Protein AF-A0A2V8QWY1-F1 (afdb_monomer)

Solvent-accessible surface area (backbone atoms only — not comparable to full-atom values): 9659 Å² total; per-residue (Å²): 106,72,56,42,43,45,50,42,47,42,70,69,64,64,82,63,84,80,83,74,80,65,73,33,28,33,41,41,34,36,32,45,97,86,38,67,59,31,60,68,37,44,64,56,56,43,48,49,42,64,71,33,38,88,54,31,43,40,49,34,40,34,26,45,69,64,98,47,70,66,57,54,57,50,50,44,58,74,72,58,61,80,57,58,75,46,82,56,32,66,72,62,45,43,42,77,47,80,69,89,76,64,17,33,36,37,37,26,38,50,87,39,45,75,76,49,76,44,78,41,68,79,47,70,69,55,43,58,69,67,47,49,58,65,50,44,86,67,60,82,67,66,80,76,73,73,78,83,84,79,82,88,73,80,87,79,80,87,79,90,131

Structure (mmCIF, N/CA/C/O backbone):
data_AF-A0A2V8QWY1-F1
#
_entry.id   AF-A0A2V8QWY1-F1
#
loop_
_atom_site.group_PDB
_atom_site.id
_atom_site.type_symbol
_atom_site.label_atom_id
_atom_site.label_alt_id
_atom_site.label_comp_id
_atom_site.label_asym_id
_atom_site.label_entity_id
_atom_site.label_seq_id
_atom_site.pdbx_PDB_ins_code
_atom_site.Cartn_x
_atom_site.Cartn_y
_atom_site.Cartn_z
_atom_site.occupancy
_atom_site.B_iso_or_equiv
_atom_site.auth_seq_id
_atom_site.auth_comp_id
_atom_site.auth_asym_id
_atom_site.auth_atom_id
_atom_site.pdbx_PDB_model_num
ATOM 1 N N . MET A 1 1 ? 0.712 17.872 3.293 1.00 42.19 1 MET A N 1
ATOM 2 C CA . MET A 1 1 ? -0.386 17.268 4.093 1.00 42.19 1 MET A CA 1
ATOM 3 C C . MET A 1 1 ? -1.790 17.541 3.536 1.00 42.19 1 MET A C 1
ATOM 5 O O . MET A 1 1 ? -2.544 16.589 3.405 1.00 42.19 1 MET A O 1
ATOM 9 N N . ALA A 1 2 ? -2.162 18.767 3.134 1.00 38.41 2 ALA A N 1
ATOM 10 C CA . ALA A 1 2 ? -3.513 19.046 2.602 1.00 38.41 2 ALA A CA 1
ATOM 11 C C . ALA A 1 2 ? -3.875 18.283 1.303 1.00 38.41 2 ALA A C 1
ATOM 13 O O . ALA A 1 2 ? -5.034 17.913 1.103 1.00 38.41 2 ALA A O 1
ATOM 14 N N . ALA A 1 3 ? -2.890 18.011 0.441 1.00 43.09 3 ALA A N 1
ATOM 15 C CA . ALA A 1 3 ? -3.069 17.267 -0.807 1.00 43.09 3 ALA A CA 1
ATOM 16 C C . ALA A 1 3 ? -3.409 15.781 -0.575 1.00 43.09 3 ALA A C 1
ATOM 18 O O . ALA A 1 3 ? -4.348 15.258 -1.166 1.00 43.09 3 ALA A O 1
ATOM 19 N N . ALA A 1 4 ? -2.717 15.141 0.368 1.00 41.50 4 ALA A N 1
ATOM 20 C CA . ALA A 1 4 ? -2.953 13.766 0.799 1.00 41.50 4 ALA A CA 1
ATOM 21 C C . ALA A 1 4 ? -4.371 13.564 1.382 1.00 41.50 4 ALA A C 1
ATOM 23 O O . ALA A 1 4 ? -5.088 12.646 0.985 1.00 41.50 4 ALA A O 1
ATOM 24 N N . SER A 1 5 ? -4.833 14.489 2.235 1.00 40.78 5 SER A N 1
ATOM 25 C CA . SER A 1 5 ? -6.217 14.500 2.740 1.00 40.78 5 SER A CA 1
ATOM 26 C C . SER A 1 5 ? -7.253 14.784 1.646 1.00 40.78 5 SER A C 1
ATOM 28 O O . SER A 1 5 ? -8.395 14.344 1.736 1.00 40.78 5 SER A O 1
ATOM 30 N N . SER A 1 6 ? -6.876 15.529 0.604 1.00 43.75 6 SER A N 1
ATOM 31 C CA . SER A 1 6 ? -7.759 15.819 -0.530 1.00 43.75 6 SER A CA 1
ATOM 32 C C . SER A 1 6 ? -7.856 14.643 -1.499 1.00 43.75 6 SER A C 1
ATOM 34 O O . SER A 1 6 ? -8.933 14.415 -2.032 1.00 43.75 6 SER A O 1
ATOM 36 N N . PHE A 1 7 ? -6.802 13.837 -1.664 1.00 46.44 7 PHE A N 1
ATOM 37 C CA . PHE A 1 7 ? -6.869 12.567 -2.394 1.00 46.44 7 PHE A CA 1
ATOM 38 C C . PHE A 1 7 ? -7.746 11.544 -1.662 1.00 46.44 7 PHE A C 1
ATOM 40 O O . PHE A 1 7 ? -8.625 10.949 -2.277 1.00 46.44 7 PHE A O 1
ATOM 47 N N . ALA A 1 8 ? -7.601 11.422 -0.338 1.00 47.12 8 ALA A N 1
ATOM 48 C CA . ALA A 1 8 ? -8.476 10.569 0.469 1.00 47.12 8 ALA A CA 1
ATOM 49 C C . ALA A 1 8 ? -9.955 11.004 0.393 1.00 47.12 8 ALA A C 1
ATOM 51 O O . ALA A 1 8 ? -10.842 10.165 0.234 1.00 47.12 8 ALA A O 1
ATOM 52 N N . ARG A 1 9 ? -10.227 12.319 0.399 1.00 44.41 9 ARG A N 1
ATOM 53 C CA . ARG A 1 9 ? -11.570 12.867 0.129 1.00 44.41 9 ARG A CA 1
ATOM 54 C C . ARG A 1 9 ? -12.025 12.684 -1.321 1.00 44.41 9 ARG A C 1
ATOM 56 O O . ARG A 1 9 ? -13.207 12.465 -1.552 1.00 44.41 9 ARG A O 1
ATOM 63 N N . SER A 1 10 ? -11.122 12.745 -2.295 1.00 42.09 10 SER A N 1
ATOM 64 C CA . SER A 1 10 ? -11.434 12.549 -3.717 1.00 42.09 10 SER A CA 1
ATOM 65 C C . SER A 1 10 ? -11.822 11.097 -4.016 1.00 42.09 10 SER A C 1
ATOM 67 O O . SER A 1 10 ? -12.780 10.864 -4.747 1.00 42.09 10 SER A O 1
ATOM 69 N N . CYS A 1 11 ? -11.205 10.119 -3.345 1.00 41.50 11 CYS A N 1
ATOM 70 C CA . CYS A 1 11 ? -11.686 8.732 -3.338 1.00 41.50 11 CYS A CA 1
ATOM 71 C C . CYS A 1 11 ? -13.104 8.595 -2.749 1.00 41.50 11 CYS A C 1
ATOM 73 O O . CYS A 1 11 ? -13.820 7.663 -3.099 1.00 41.50 11 CYS A O 1
ATOM 75 N N . HIS A 1 12 ? -13.525 9.527 -1.889 1.00 46.53 12 HIS A N 1
ATOM 76 C CA . HIS A 1 12 ? -14.896 9.626 -1.378 1.00 46.53 12 HIS A CA 1
ATOM 77 C C . HIS A 1 12 ? -15.855 10.323 -2.369 1.00 46.53 12 HIS A C 1
ATOM 79 O O . HIS A 1 12 ? -17.042 10.015 -2.397 1.00 46.53 12 HIS A O 1
ATOM 85 N N . GLY A 1 13 ? -15.356 11.270 -3.177 1.00 29.47 13 GLY A N 1
ATOM 86 C CA . GLY A 1 13 ? -16.152 12.107 -4.088 1.00 29.47 13 GLY A CA 1
ATOM 87 C C . GLY A 1 13 ? -16.268 11.596 -5.531 1.00 29.47 13 GLY A C 1
ATOM 88 O O . GLY A 1 13 ? -17.200 11.975 -6.245 1.00 29.47 13 GLY A O 1
ATOM 89 N N . ALA A 1 14 ? -15.372 10.714 -5.978 1.00 38.91 14 ALA A N 1
ATOM 90 C CA . ALA A 1 14 ? -15.435 10.077 -7.292 1.00 38.91 14 ALA A CA 1
ATOM 91 C C . ALA A 1 14 ? -16.395 8.877 -7.272 1.00 38.91 14 ALA A C 1
ATOM 93 O O . ALA A 1 14 ? -15.965 7.733 -7.305 1.00 38.91 14 ALA A O 1
ATOM 94 N N . ARG A 1 15 ? -17.697 9.176 -7.166 1.00 34.09 15 ARG A N 1
ATOM 95 C CA . ARG A 1 15 ? -18.883 8.407 -7.600 1.00 34.09 15 ARG A CA 1
ATOM 96 C C . ARG A 1 15 ? -18.664 6.928 -8.000 1.00 34.09 15 ARG A C 1
ATOM 98 O O . ARG A 1 15 ? -19.022 6.512 -9.096 1.00 34.09 15 ARG A O 1
ATOM 105 N N . HIS A 1 16 ? -18.146 6.121 -7.081 1.00 37.22 16 HIS A N 1
ATOM 106 C CA . HIS A 1 16 ? -18.526 4.725 -6.945 1.00 37.22 16 HIS A CA 1
ATOM 107 C C . HIS A 1 16 ? -19.695 4.736 -5.969 1.00 37.22 16 HIS A C 1
ATOM 109 O O . HIS A 1 16 ? -19.526 5.191 -4.841 1.00 37.22 16 HIS A O 1
ATOM 115 N N . GLU A 1 17 ? -20.879 4.330 -6.429 1.00 32.84 17 GLU A N 1
ATOM 116 C CA . GLU A 1 17 ? -22.068 4.110 -5.602 1.00 32.84 17 GLU A CA 1
ATOM 117 C C . GLU A 1 17 ? -21.662 3.498 -4.256 1.00 32.84 17 GLU A C 1
ATOM 119 O O . GLU A 1 17 ? -21.226 2.349 -4.166 1.00 32.84 17 GLU A O 1
ATOM 124 N N . SER A 1 18 ? -21.725 4.315 -3.206 1.00 39.66 18 SER A N 1
ATOM 125 C CA . SER A 1 18 ? -21.300 3.988 -1.850 1.00 39.66 18 SER A CA 1
ATOM 126 C C . SER A 1 18 ? -22.373 3.165 -1.147 1.00 39.66 18 SER A C 1
ATOM 128 O O . SER A 1 18 ? -22.820 3.469 -0.046 1.00 39.66 18 SER A O 1
ATOM 130 N N . SER A 1 19 ? -22.779 2.071 -1.776 1.00 32.72 19 SER A N 1
ATOM 131 C CA . SER A 1 19 ? -23.553 1.018 -1.138 1.00 32.72 19 SER A CA 1
ATOM 132 C C . SER A 1 19 ? -22.570 0.005 -0.547 1.00 32.72 19 SER A C 1
ATOM 134 O O . SER A 1 19 ? -22.302 -1.043 -1.124 1.00 32.72 19 SER A O 1
ATOM 136 N N . GLY A 1 20 ? -21.987 0.338 0.610 1.00 36.09 20 GLY A N 1
ATOM 137 C CA . GLY A 1 20 ? -21.443 -0.680 1.520 1.00 36.09 20 GLY A CA 1
ATOM 138 C C . GLY A 1 20 ? -19.926 -0.896 1.578 1.00 36.09 20 GLY A C 1
ATOM 139 O O . GLY A 1 20 ? -19.501 -1.918 2.118 1.00 36.09 20 GLY A O 1
ATOM 140 N N . VAL A 1 21 ? -19.075 0.035 1.129 1.00 42.44 21 VAL A N 1
ATOM 141 C CA . VAL A 1 21 ? -17.683 0.044 1.627 1.00 42.44 21 VAL A CA 1
ATOM 142 C C . VAL A 1 21 ? -17.702 0.703 3.003 1.00 42.44 21 VAL A C 1
ATOM 144 O O . VAL A 1 21 ? -17.511 1.907 3.129 1.00 42.44 21 VAL A O 1
ATOM 147 N N . GLY A 1 22 ? -18.015 -0.088 4.034 1.00 52.84 22 GLY A N 1
ATOM 148 C CA . GLY A 1 22 ? -17.906 0.341 5.429 1.00 52.84 22 GLY A CA 1
ATOM 149 C C . GLY A 1 22 ? -16.533 0.956 5.715 1.00 52.84 22 GLY A C 1
ATOM 150 O O . GLY A 1 22 ? -15.576 0.698 4.988 1.00 52.84 22 GLY A O 1
ATOM 151 N N . SER A 1 23 ? -16.439 1.788 6.748 1.00 74.81 23 SER A N 1
ATOM 152 C CA . SER A 1 23 ? -15.238 2.532 7.130 1.00 74.81 23 SER A CA 1
ATOM 153 C C . SER A 1 23 ? -14.036 1.589 7.333 1.00 74.81 23 SER A C 1
ATOM 155 O O . SER A 1 23 ? -13.886 0.987 8.395 1.00 74.81 23 SER A O 1
ATOM 157 N N . LYS A 1 24 ? -13.212 1.409 6.292 1.00 90.50 24 LYS A N 1
ATOM 158 C CA . LYS A 1 24 ? -12.036 0.524 6.276 1.00 90.50 24 LYS A CA 1
ATOM 159 C C . LYS A 1 24 ? -10.763 1.323 6.503 1.00 90.50 24 LYS A C 1
ATOM 161 O O . LYS A 1 24 ? -10.660 2.459 6.054 1.00 90.50 24 LYS A O 1
ATOM 166 N N . VAL A 1 25 ? -9.779 0.696 7.134 1.00 94.75 25 VAL A N 1
ATOM 167 C CA . VAL A 1 25 ? -8.395 1.178 7.104 1.00 94.75 25 VAL A CA 1
ATOM 168 C C . VAL A 1 25 ? -7.818 0.815 5.742 1.00 94.75 25 VAL A C 1
ATOM 170 O O . VAL A 1 25 ? -7.903 -0.341 5.321 1.00 94.75 25 VAL A O 1
ATOM 173 N N . VAL A 1 26 ? -7.258 1.791 5.035 1.00 95.69 26 VAL A N 1
ATOM 174 C CA . VAL A 1 26 ? -6.673 1.597 3.708 1.00 95.69 26 VAL A CA 1
ATOM 175 C C . VAL A 1 26 ? -5.154 1.634 3.806 1.00 95.69 26 VAL A C 1
ATOM 177 O O . VAL A 1 26 ? -4.581 2.615 4.273 1.00 95.69 26 VAL A O 1
ATOM 180 N N . LEU A 1 27 ? -4.509 0.577 3.316 1.00 96.50 27 LEU A N 1
ATOM 181 C CA . LEU A 1 27 ? -3.067 0.531 3.095 1.00 96.50 27 LEU A CA 1
ATOM 182 C C . LEU A 1 27 ? -2.795 0.734 1.602 1.00 96.50 27 LEU A C 1
ATOM 184 O O . LEU A 1 27 ? -2.982 -0.177 0.793 1.00 96.50 27 LEU A O 1
ATOM 188 N N . LEU A 1 28 ? -2.400 1.949 1.233 1.00 94.62 28 LEU A N 1
ATOM 189 C CA . LEU A 1 28 ? -2.131 2.337 -0.148 1.00 94.62 28 LEU A CA 1
ATOM 190 C C . LEU A 1 28 ? -0.640 2.155 -0.447 1.00 94.62 28 LEU A C 1
ATOM 192 O O . LEU A 1 28 ? 0.177 2.938 0.024 1.00 94.62 28 LEU A O 1
ATOM 196 N N . ASN A 1 29 ? -0.282 1.138 -1.226 1.00 95.19 29 ASN A N 1
ATOM 197 C CA . ASN A 1 29 ? 1.107 0.808 -1.546 1.00 95.19 29 ASN A CA 1
ATOM 198 C C . ASN A 1 29 ? 1.449 1.246 -2.973 1.00 95.19 29 ASN A C 1
ATOM 200 O O . ASN A 1 29 ? 0.823 0.797 -3.931 1.00 95.19 29 ASN A O 1
ATOM 204 N N . PHE A 1 30 ? 2.448 2.107 -3.126 1.00 94.44 30 PHE A N 1
ATOM 205 C CA . PHE A 1 30 ? 3.008 2.521 -4.406 1.00 94.44 30 PHE A CA 1
ATOM 206 C C . PHE A 1 30 ? 4.188 1.624 -4.772 1.00 94.44 30 PHE A C 1
ATOM 208 O O . PHE A 1 30 ? 5.147 1.502 -4.009 1.00 94.44 30 PHE A O 1
ATOM 215 N N . TRP A 1 31 ? 4.139 1.028 -5.962 1.00 93.94 31 TRP A N 1
ATOM 216 C CA . TRP A 1 31 ? 5.109 0.014 -6.378 1.00 93.94 31 TRP A CA 1
ATOM 217 C C . TRP A 1 31 ? 5.346 -0.006 -7.890 1.00 93.94 31 TRP A C 1
ATOM 219 O O . TRP A 1 31 ? 4.623 0.614 -8.672 1.00 93.94 31 TRP A O 1
ATOM 229 N N . ALA A 1 32 ? 6.353 -0.763 -8.325 1.00 91.75 32 ALA A N 1
ATOM 230 C CA . ALA A 1 32 ? 6.610 -1.034 -9.737 1.00 91.75 32 ALA A CA 1
ATOM 231 C C . ALA A 1 32 ? 7.050 -2.487 -9.963 1.00 91.75 32 ALA A C 1
ATOM 233 O O . ALA A 1 32 ? 7.674 -3.101 -9.101 1.00 91.75 32 ALA A O 1
ATOM 234 N N . THR A 1 33 ? 6.757 -3.048 -11.140 1.00 89.81 33 THR A N 1
ATOM 235 C CA . THR A 1 33 ? 7.100 -4.444 -11.486 1.00 89.81 33 THR A CA 1
ATOM 236 C C . THR A 1 33 ? 8.605 -4.704 -11.533 1.00 89.81 33 THR A C 1
ATOM 238 O O . THR A 1 33 ? 9.046 -5.827 -11.299 1.00 89.81 33 THR A O 1
ATOM 241 N N . TRP A 1 34 ? 9.392 -3.674 -11.835 1.00 89.38 34 TRP A N 1
ATOM 242 C CA . TRP A 1 34 ? 10.850 -3.725 -11.928 1.00 89.38 34 TRP A CA 1
ATOM 243 C C . TRP A 1 34 ? 11.558 -3.430 -10.599 1.00 89.38 34 TRP A C 1
ATOM 245 O O . TRP A 1 34 ? 12.773 -3.548 -10.545 1.00 89.38 34 TRP A O 1
ATOM 255 N N . CYS A 1 35 ? 10.829 -3.064 -9.541 1.00 89.94 35 CYS A N 1
ATOM 256 C CA . CYS A 1 35 ? 11.382 -2.688 -8.238 1.00 89.94 35 CYS A CA 1
ATOM 257 C C . CYS A 1 35 ? 11.589 -3.938 -7.357 1.00 89.94 35 CYS A C 1
ATOM 259 O O . CYS A 1 35 ? 10.600 -4.509 -6.889 1.00 89.94 35 CYS A O 1
ATOM 261 N N . PRO A 1 36 ? 12.835 -4.386 -7.094 1.00 92.56 36 PRO A N 1
ATOM 262 C CA . PRO A 1 36 ? 13.081 -5.572 -6.274 1.00 92.56 36 PRO A CA 1
ATOM 263 C C . PRO A 1 36 ? 12.510 -5.501 -4.847 1.00 92.56 36 PRO A C 1
ATOM 265 O O . PRO A 1 36 ? 11.832 -6.459 -4.470 1.00 92.56 36 PRO A O 1
ATOM 268 N N . PRO A 1 37 ? 12.684 -4.409 -4.067 1.00 92.44 37 PRO A N 1
ATOM 269 C CA . PRO A 1 37 ? 12.138 -4.358 -2.710 1.00 92.44 37 PRO A CA 1
ATOM 270 C C . PRO A 1 37 ? 10.604 -4.382 -2.704 1.00 92.44 37 PRO A C 1
ATOM 272 O O . PRO A 1 37 ? 10.008 -5.071 -1.885 1.00 92.44 37 PRO A O 1
ATOM 275 N N . CYS A 1 38 ? 9.957 -3.753 -3.690 1.00 93.19 38 CYS A N 1
ATOM 276 C CA . CYS A 1 38 ? 8.506 -3.826 -3.854 1.00 93.19 38 CYS A CA 1
ATOM 277 C C . CYS A 1 38 ? 8.024 -5.273 -4.037 1.00 93.19 38 CYS A C 1
ATOM 279 O O . CYS A 1 38 ? 7.024 -5.692 -3.466 1.00 93.19 38 CYS A O 1
ATOM 281 N N . ARG 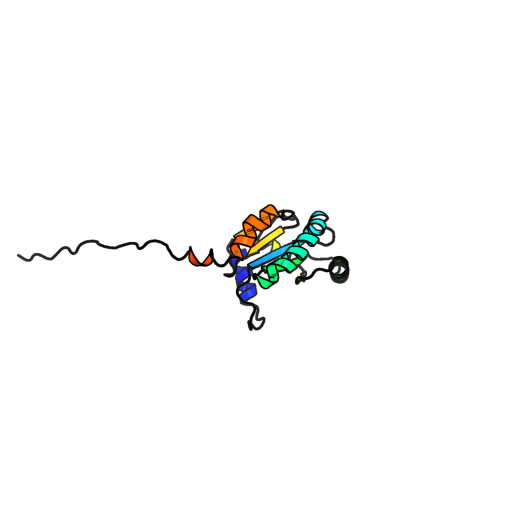A 1 39 ? 8.742 -6.066 -4.843 1.00 93.56 39 ARG A N 1
ATOM 282 C CA . ARG A 1 39 ? 8.397 -7.475 -5.075 1.00 93.56 39 ARG A CA 1
ATOM 283 C C . ARG A 1 39 ? 8.575 -8.331 -3.822 1.00 93.56 39 ARG A C 1
ATOM 285 O O . ARG A 1 39 ? 7.839 -9.303 -3.674 1.00 93.56 39 ARG A O 1
ATOM 292 N N . ALA A 1 40 ? 9.547 -7.993 -2.976 1.00 93.94 40 ALA A N 1
ATOM 293 C CA . ALA A 1 40 ? 9.816 -8.698 -1.727 1.00 93.94 40 ALA A CA 1
ATOM 294 C C . ALA A 1 40 ? 8.720 -8.458 -0.672 1.00 93.94 40 ALA A C 1
ATOM 296 O O . ALA A 1 40 ? 8.378 -9.390 0.041 1.00 93.94 40 ALA A O 1
ATOM 297 N N . GLU A 1 41 ? 8.129 -7.259 -0.632 1.00 94.44 41 GLU A N 1
ATOM 298 C CA . GLU A 1 41 ? 7.033 -6.875 0.281 1.00 94.44 41 GLU A CA 1
ATOM 299 C C . GLU A 1 41 ? 5.676 -7.517 -0.084 1.00 94.44 41 GLU A C 1
ATOM 301 O O . GLU A 1 41 ? 4.822 -7.776 0.763 1.00 94.44 41 GLU A O 1
ATOM 306 N N . MET A 1 42 ? 5.428 -7.769 -1.370 1.00 94.81 42 MET A N 1
ATOM 307 C CA . MET A 1 42 ? 4.101 -8.168 -1.854 1.00 94.81 42 MET A CA 1
ATOM 308 C C . MET A 1 42 ? 3.486 -9.431 -1.229 1.00 94.81 42 MET A C 1
ATOM 310 O O . MET A 1 42 ? 2.264 -9.428 -1.037 1.00 94.81 42 MET A O 1
ATOM 314 N N . PRO A 1 43 ? 4.240 -10.507 -0.927 1.00 95.06 43 PRO A N 1
ATOM 315 C CA . PRO A 1 43 ? 3.705 -11.658 -0.207 1.00 95.06 43 PRO A CA 1
ATOM 316 C C . PRO A 1 43 ? 3.098 -11.282 1.149 1.00 95.06 43 PRO A C 1
ATOM 318 O O . PRO A 1 43 ? 2.020 -11.783 1.482 1.00 95.06 43 PRO A O 1
ATOM 321 N N . ASP A 1 44 ? 3.724 -10.358 1.879 1.00 95.81 44 ASP A N 1
ATOM 322 C CA . ASP A 1 44 ? 3.224 -9.879 3.168 1.00 95.81 44 ASP A CA 1
ATOM 323 C C . ASP A 1 44 ? 1.962 -9.034 2.989 1.00 95.81 44 ASP A C 1
ATOM 325 O O . ASP A 1 44 ? 0.959 -9.283 3.655 1.00 95.81 44 ASP A O 1
ATOM 329 N N . LEU A 1 45 ? 1.916 -8.155 1.982 1.00 97.00 45 LEU A N 1
ATOM 330 C CA . LEU A 1 45 ? 0.688 -7.423 1.636 1.00 97.00 45 LEU A CA 1
ATOM 331 C C . LEU A 1 45 ? -0.477 -8.365 1.293 1.00 97.00 45 LEU A C 1
ATOM 333 O O . LEU A 1 45 ? -1.619 -8.135 1.698 1.00 97.00 45 LEU A O 1
ATOM 337 N N . VAL A 1 46 ? -0.208 -9.445 0.552 1.00 96.94 46 VAL A N 1
ATOM 338 C CA . VAL A 1 46 ? -1.214 -10.467 0.217 1.00 96.94 46 VAL A CA 1
ATOM 339 C C . VAL A 1 46 ? -1.672 -11.218 1.468 1.00 96.94 46 VAL A C 1
ATOM 341 O O . VAL A 1 46 ? -2.869 -11.508 1.611 1.00 96.94 46 VAL A O 1
ATOM 344 N N . LYS A 1 47 ? -0.740 -11.535 2.372 1.00 96.50 47 LYS A N 1
ATOM 345 C CA . LYS A 1 47 ? -1.012 -12.171 3.663 1.00 96.50 47 LYS A CA 1
ATOM 346 C C . LYS A 1 47 ? -1.887 -11.272 4.536 1.00 96.50 47 LYS A C 1
ATOM 348 O O . LYS A 1 47 ? -2.957 -11.720 4.945 1.00 96.50 47 LYS A O 1
ATOM 353 N N . TRP A 1 48 ? -1.519 -10.010 4.741 1.00 96.81 48 TRP A N 1
ATOM 354 C CA . TRP A 1 48 ? -2.289 -9.072 5.559 1.00 96.81 48 TRP A CA 1
ATOM 355 C C . TRP A 1 48 ? -3.661 -8.773 4.962 1.00 96.81 48 TRP A C 1
ATOM 357 O O . TRP A 1 48 ? -4.662 -8.833 5.672 1.00 96.81 48 TRP A O 1
ATOM 367 N N . GLN A 1 49 ? -3.760 -8.568 3.643 1.00 96.69 49 GLN A N 1
ATOM 368 C CA . GLN A 1 49 ? -5.062 -8.437 2.985 1.00 96.69 49 GLN A CA 1
ATOM 369 C C . GLN A 1 49 ? -5.945 -9.659 3.258 1.00 96.69 49 GLN A C 1
ATOM 371 O O . GLN A 1 49 ? -7.147 -9.522 3.442 1.00 96.69 49 GLN A O 1
ATOM 376 N N . ARG A 1 50 ? -5.387 -10.873 3.271 1.00 96.44 50 ARG A N 1
ATOM 377 C CA . ARG A 1 50 ? -6.168 -12.079 3.569 1.00 96.44 50 ARG A CA 1
ATOM 378 C C . ARG A 1 50 ? -6.595 -12.129 5.034 1.00 96.44 50 ARG A C 1
ATOM 380 O O . ARG A 1 50 ? -7.748 -12.451 5.297 1.00 96.44 50 ARG A O 1
ATOM 387 N N . GLN A 1 51 ? -5.674 -11.841 5.947 1.00 95.81 51 GLN A N 1
ATOM 388 C CA . GLN A 1 51 ? -5.877 -11.975 7.390 1.00 95.81 51 GLN A CA 1
ATOM 389 C C . GLN A 1 51 ? -6.826 -10.908 7.947 1.00 95.81 51 GLN A C 1
ATOM 391 O O . GLN A 1 51 ? -7.758 -11.238 8.671 1.00 95.81 51 GLN A O 1
ATOM 396 N N . TYR A 1 52 ? -6.648 -9.647 7.553 1.00 94.75 52 TYR A N 1
ATOM 397 C CA . TYR A 1 52 ? -7.326 -8.507 8.178 1.00 94.75 52 TYR A CA 1
ATOM 398 C C . TYR A 1 52 ? -8.489 -7.945 7.354 1.00 94.75 52 TYR A C 1
ATOM 400 O O . TYR A 1 52 ? -9.137 -6.984 7.772 1.00 94.75 52 TYR A O 1
ATOM 408 N N . ARG A 1 53 ? -8.816 -8.532 6.193 1.00 92.81 53 ARG A N 1
ATOM 409 C CA . ARG A 1 53 ? -9.953 -8.076 5.368 1.00 92.81 53 ARG A CA 1
ATOM 410 C C . ARG A 1 53 ? -11.283 -8.106 6.118 1.00 92.81 53 ARG A C 1
ATOM 412 O O . ARG A 1 53 ? -12.087 -7.197 5.927 1.00 92.81 53 ARG A O 1
ATOM 419 N N . SER A 1 54 ? -11.529 -9.120 6.948 1.00 90.25 54 SER A N 1
ATOM 420 C CA . SER A 1 54 ? -12.729 -9.189 7.798 1.00 90.25 54 SER A CA 1
ATOM 421 C C . SER A 1 54 ? -12.693 -8.170 8.942 1.00 90.25 54 SER A C 1
ATOM 423 O O . SER A 1 54 ? -13.741 -7.660 9.324 1.00 90.25 54 SER A O 1
ATOM 425 N N . GLY A 1 55 ? -11.498 -7.821 9.430 1.00 89.56 55 GLY A N 1
ATOM 426 C CA . GLY A 1 55 ? -11.262 -6.778 10.436 1.00 89.56 55 GLY A CA 1
ATOM 427 C C . GLY A 1 55 ? -11.318 -5.343 9.895 1.00 89.56 55 GLY A C 1
ATOM 428 O O . GLY A 1 55 ? -11.138 -4.391 10.650 1.00 89.56 55 GLY A O 1
ATOM 429 N N . GLY A 1 56 ? -11.584 -5.166 8.597 1.00 92.69 56 GLY A N 1
ATOM 430 C CA . GLY A 1 56 ? -11.738 -3.850 7.979 1.00 92.69 56 GLY A CA 1
ATOM 431 C C . GLY A 1 56 ? -10.482 -3.299 7.306 1.00 92.69 56 GLY A C 1
ATOM 432 O O . GLY A 1 56 ? -10.448 -2.105 7.021 1.00 92.69 56 GLY A O 1
ATOM 433 N N . LEU A 1 57 ? -9.474 -4.126 7.008 1.00 95.94 57 LEU A N 1
ATOM 434 C CA . LEU A 1 57 ? -8.339 -3.717 6.175 1.00 95.94 57 LEU A CA 1
ATOM 435 C C . LEU A 1 57 ? -8.687 -3.759 4.678 1.00 95.94 57 LEU A C 1
ATOM 437 O O . LEU A 1 57 ? -9.329 -4.693 4.186 1.00 95.94 57 LEU A O 1
ATOM 441 N N . GLN A 1 58 ? -8.192 -2.772 3.935 1.00 96.50 58 GLN A N 1
ATOM 442 C CA . GLN A 1 58 ? -8.145 -2.768 2.478 1.00 96.50 58 GLN A CA 1
ATOM 443 C C . GLN A 1 58 ? -6.757 -2.354 1.987 1.00 96.50 58 GLN A C 1
ATOM 445 O O . GLN A 1 58 ? -6.403 -1.181 2.007 1.00 96.50 58 GLN A O 1
ATOM 450 N N . VAL A 1 59 ? -5.995 -3.302 1.457 1.00 96.75 59 VAL A N 1
ATOM 451 C CA . VAL A 1 59 ? -4.784 -3.002 0.689 1.00 96.75 59 VAL A CA 1
ATOM 452 C C . VAL A 1 59 ? -5.187 -2.527 -0.708 1.00 96.75 59 VAL A C 1
ATOM 454 O O . VAL A 1 59 ? -6.118 -3.076 -1.306 1.00 96.75 59 VAL A O 1
ATOM 457 N N . ILE A 1 60 ? -4.518 -1.504 -1.235 1.00 95.56 60 ILE A N 1
ATOM 458 C CA . ILE A 1 60 ? -4.653 -1.043 -2.622 1.00 95.56 60 ILE A CA 1
ATOM 459 C C . ILE A 1 60 ? -3.250 -0.825 -3.177 1.00 95.56 60 ILE A C 1
ATOM 461 O O . ILE A 1 60 ? -2.498 0.004 -2.674 1.00 95.56 60 ILE A O 1
ATOM 465 N N . GLY A 1 61 ? -2.906 -1.560 -4.232 1.00 94.31 61 GLY A N 1
ATOM 466 C CA . GLY A 1 61 ? -1.645 -1.378 -4.940 1.00 94.31 61 GLY A CA 1
ATOM 467 C C . GLY A 1 61 ? -1.786 -0.312 -6.020 1.00 94.31 61 GLY A C 1
ATOM 468 O O . GLY A 1 61 ? -2.690 -0.382 -6.847 1.00 94.31 61 GLY A O 1
ATOM 469 N N . VAL A 1 62 ? -0.870 0.639 -6.073 1.00 92.25 62 VAL A N 1
ATOM 470 C CA . VAL A 1 62 ? -0.855 1.710 -7.062 1.00 92.25 62 VAL A CA 1
ATOM 471 C C . VAL A 1 62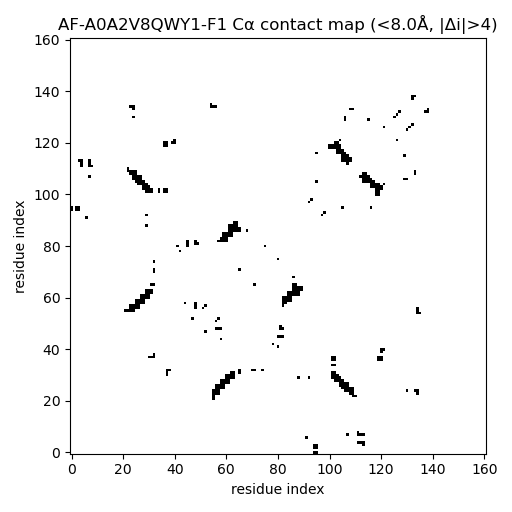 ? 0.456 1.656 -7.824 1.00 92.25 62 VAL A C 1
ATOM 473 O O . VAL A 1 62 ? 1.535 1.791 -7.254 1.00 92.25 62 VAL A O 1
ATOM 476 N N . THR A 1 63 ? 0.386 1.438 -9.132 1.00 90.25 63 THR A N 1
ATOM 477 C CA . THR A 1 63 ? 1.607 1.275 -9.915 1.00 90.25 63 THR A CA 1
ATOM 478 C C . THR A 1 63 ? 2.203 2.623 -10.289 1.00 90.25 63 THR A C 1
ATOM 480 O O . THR A 1 63 ? 1.509 3.499 -10.820 1.00 90.25 63 THR A O 1
ATOM 483 N N . TYR A 1 64 ? 3.522 2.745 -10.169 1.00 85.00 64 TYR A N 1
ATOM 484 C CA . TYR A 1 64 ? 4.266 3.715 -10.966 1.00 85.00 64 TYR A CA 1
ATOM 485 C C . TYR A 1 64 ? 3.939 3.489 -12.457 1.00 85.00 64 TYR A C 1
ATOM 487 O O . TYR A 1 64 ? 3.703 2.332 -12.831 1.00 85.00 64 TYR A O 1
ATOM 495 N N . PRO A 1 65 ? 3.839 4.538 -13.302 1.00 82.12 65 PRO A N 1
ATOM 496 C CA . PRO A 1 65 ? 3.423 4.396 -14.697 1.00 82.12 65 PRO A CA 1
ATOM 497 C C . PRO A 1 65 ? 4.164 3.254 -15.414 1.00 82.12 65 PRO A C 1
ATOM 499 O O . PRO A 1 65 ? 5.378 3.334 -15.607 1.00 82.12 65 PRO A O 1
ATOM 502 N N . PRO A 1 66 ? 3.469 2.155 -15.769 1.00 79.38 66 PRO A N 1
ATOM 503 C CA . PRO A 1 66 ? 4.124 1.020 -16.394 1.00 79.38 66 PRO A CA 1
ATOM 504 C C . PRO A 1 66 ? 4.274 1.272 -17.893 1.00 79.38 66 PRO A C 1
ATOM 506 O O . PRO A 1 66 ? 3.365 1.811 -18.524 1.00 79.38 66 PRO A O 1
ATOM 509 N N . ALA A 1 67 ? 5.355 0.771 -18.492 1.00 77.06 67 ALA A N 1
ATOM 510 C CA . ALA A 1 67 ? 5.519 0.797 -19.946 1.00 77.06 67 ALA A CA 1
ATOM 511 C C . ALA A 1 67 ? 4.378 0.047 -20.661 1.00 77.06 67 ALA A C 1
ATOM 513 O O . ALA A 1 67 ? 3.898 0.471 -21.711 1.00 77.06 67 ALA A O 1
ATOM 514 N N . ARG A 1 68 ? 3.912 -1.073 -20.083 1.00 84.75 68 ARG A N 1
ATOM 515 C CA . ARG A 1 68 ? 2.812 -1.884 -20.625 1.00 84.75 68 ARG A CA 1
ATOM 516 C C . ARG A 1 68 ? 1.914 -2.417 -19.511 1.00 84.75 68 ARG A C 1
ATOM 518 O O . ARG A 1 68 ? 2.338 -3.204 -18.669 1.00 84.75 68 ARG A O 1
ATOM 525 N N . ARG A 1 69 ? 0.613 -2.102 -19.558 1.00 88.62 69 ARG A N 1
ATOM 526 C CA . ARG A 1 69 ? -0.377 -2.623 -18.583 1.00 88.62 69 ARG A CA 1
ATOM 527 C C . ARG A 1 69 ? -0.463 -4.158 -18.567 1.00 88.62 69 ARG A C 1
ATOM 529 O O . ARG A 1 69 ? -0.822 -4.750 -17.551 1.00 88.62 69 ARG A O 1
ATOM 536 N N . ALA A 1 70 ? -0.152 -4.811 -19.688 1.00 90.31 70 ALA A N 1
ATOM 537 C CA . ALA A 1 70 ? -0.156 -6.269 -19.796 1.00 90.31 70 ALA A CA 1
ATOM 538 C C . ALA A 1 70 ? 0.904 -6.937 -18.904 1.00 90.31 70 ALA A C 1
ATOM 540 O O . ALA A 1 70 ? 0.633 -7.996 -18.340 1.00 90.31 70 ALA A O 1
ATOM 541 N N . GLU A 1 71 ? 2.069 -6.310 -18.725 1.00 89.31 71 GLU A N 1
ATOM 542 C CA . GLU A 1 71 ? 3.145 -6.832 -17.874 1.00 89.31 71 GLU A CA 1
ATOM 543 C C . GLU A 1 71 ? 2.739 -6.818 -16.407 1.00 89.31 71 GLU A C 1
ATOM 545 O O . GLU A 1 71 ? 2.861 -7.833 -15.727 1.00 89.31 71 GLU A O 1
ATOM 550 N N . VAL A 1 72 ? 2.138 -5.718 -15.949 1.00 90.62 72 VAL A N 1
ATOM 551 C CA . VAL A 1 72 ? 1.566 -5.618 -14.601 1.00 90.62 72 VAL A CA 1
ATOM 552 C C . VAL A 1 72 ? 0.501 -6.693 -14.383 1.00 90.62 72 VAL A C 1
ATOM 554 O O . VAL A 1 72 ? 0.526 -7.391 -13.373 1.00 90.62 72 VAL A O 1
ATOM 557 N N . ARG A 1 73 ? -0.418 -6.897 -15.338 1.00 90.75 73 ARG A N 1
ATOM 558 C CA . ARG A 1 73 ? -1.444 -7.955 -15.239 1.00 90.75 73 ARG A CA 1
ATOM 559 C C . ARG A 1 73 ? -0.852 -9.364 -15.230 1.00 90.75 73 ARG A C 1
ATOM 561 O O . ARG A 1 73 ? -1.386 -10.258 -14.580 1.00 90.75 73 ARG A O 1
ATOM 568 N N . LYS A 1 74 ? 0.220 -9.609 -15.985 1.00 92.75 74 LYS A N 1
ATOM 569 C CA . LYS A 1 74 ? 0.927 -10.898 -15.969 1.00 92.75 74 LYS A CA 1
ATOM 570 C C . LYS A 1 74 ? 1.609 -11.112 -14.619 1.00 92.75 74 LYS A C 1
ATOM 572 O O . LYS A 1 74 ? 1.454 -12.173 -14.027 1.00 92.75 74 LYS A O 1
ATOM 577 N N . PHE A 1 75 ? 2.297 -10.088 -14.128 1.00 92.50 75 PHE A N 1
ATOM 578 C CA . PHE A 1 75 ? 3.010 -10.107 -12.860 1.00 92.50 75 PHE A CA 1
ATOM 579 C C . PHE A 1 75 ? 2.062 -10.338 -11.674 1.00 92.50 75 PHE A C 1
ATOM 581 O O . PHE A 1 75 ? 2.220 -11.318 -10.955 1.00 92.50 75 PHE A O 1
ATOM 588 N N . THR A 1 76 ? 1.021 -9.511 -11.537 1.00 92.44 76 THR A N 1
ATOM 589 C CA . THR A 1 76 ? 0.009 -9.602 -10.461 1.00 92.44 76 THR A CA 1
ATOM 590 C C . THR A 1 76 ? -0.676 -10.969 -10.407 1.00 92.44 76 THR A C 1
ATOM 592 O O . THR A 1 76 ? -0.884 -11.503 -9.319 1.00 92.44 76 THR A O 1
ATOM 595 N N . ARG A 1 77 ? -0.966 -11.582 -11.566 1.00 93.12 77 ARG A N 1
ATOM 596 C CA . ARG A 1 77 ? -1.467 -12.965 -11.642 1.00 93.12 77 ARG A CA 1
ATOM 597 C C . ARG A 1 77 ? -0.430 -13.991 -11.191 1.00 93.12 77 ARG A C 1
ATOM 599 O O . ARG A 1 77 ? -0.785 -14.914 -10.465 1.00 93.12 77 ARG A O 1
ATOM 606 N N . GLY A 1 78 ? 0.831 -13.827 -11.593 1.00 91.50 78 GLY A N 1
ATOM 607 C CA . GLY A 1 78 ? 1.926 -14.729 -11.227 1.00 91.50 78 GLY A CA 1
ATOM 608 C C . GLY A 1 78 ? 2.146 -14.825 -9.717 1.00 91.50 78 GLY A C 1
ATOM 609 O O . GLY A 1 78 ? 2.323 -15.922 -9.198 1.00 91.50 78 GLY A O 1
ATOM 610 N N . ILE A 1 79 ? 2.048 -13.700 -9.005 1.00 90.38 79 ILE A N 1
ATOM 611 C CA . ILE A 1 79 ? 2.180 -13.648 -7.538 1.00 90.38 79 ILE A CA 1
ATOM 612 C C . ILE A 1 79 ? 0.838 -13.717 -6.792 1.00 90.38 79 ILE A C 1
ATOM 614 O O . ILE A 1 79 ? 0.800 -13.582 -5.574 1.00 90.38 79 ILE A O 1
ATOM 618 N N . ARG A 1 80 ? -0.267 -13.945 -7.516 1.00 93.88 80 ARG A N 1
ATOM 619 C CA . ARG A 1 80 ? -1.622 -14.119 -6.964 1.00 93.88 80 ARG A CA 1
ATOM 620 C C . ARG A 1 80 ? -2.065 -12.976 -6.041 1.00 93.88 80 ARG A C 1
ATOM 622 O O . ARG A 1 80 ? -2.616 -13.224 -4.967 1.00 93.88 80 ARG A O 1
ATOM 629 N N . ILE A 1 81 ? -1.854 -11.729 -6.471 1.00 94.38 81 ILE A N 1
ATOM 630 C CA . ILE A 1 81 ? -2.356 -10.556 -5.742 1.00 94.38 81 ILE A CA 1
ATOM 631 C C . ILE A 1 81 ? -3.869 -10.683 -5.514 1.00 94.38 81 ILE A C 1
ATOM 633 O O . ILE A 1 81 ? -4.631 -10.966 -6.438 1.00 94.38 81 ILE A O 1
ATOM 637 N N . A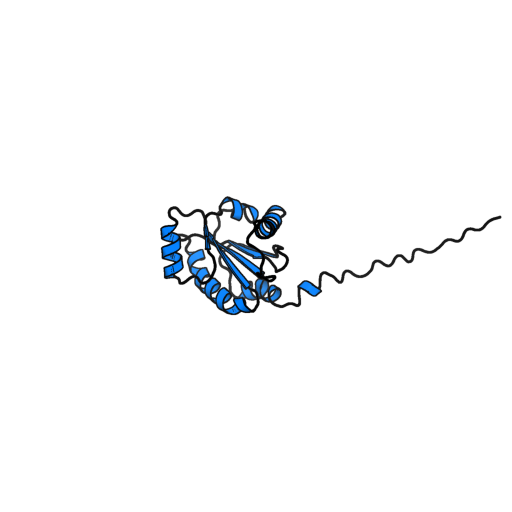SN A 1 82 ? -4.290 -10.473 -4.266 1.00 95.69 82 ASN A N 1
ATOM 638 C CA . ASN A 1 82 ? -5.674 -10.602 -3.800 1.00 95.69 82 ASN A CA 1
ATOM 639 C C . ASN A 1 82 ? -6.313 -9.252 -3.422 1.00 95.69 82 ASN A C 1
ATOM 641 O O . ASN A 1 82 ? -7.380 -9.227 -2.803 1.00 95.69 82 ASN A O 1
ATOM 645 N N . TYR A 1 83 ? -5.664 -8.146 -3.784 1.00 95.00 83 TYR A N 1
ATOM 646 C CA . TYR A 1 83 ? -6.130 -6.781 -3.574 1.00 95.00 83 TYR A CA 1
ATOM 647 C C . TYR A 1 83 ? -6.215 -6.008 -4.904 1.00 95.00 83 TYR A C 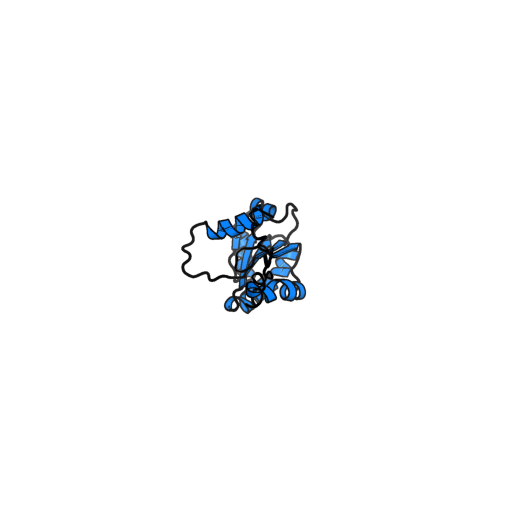1
ATOM 649 O O . TYR A 1 83 ? -5.578 -6.396 -5.886 1.00 95.00 83 TYR A O 1
ATOM 657 N N . PRO A 1 84 ? -7.001 -4.918 -4.971 1.00 94.44 84 PRO A N 1
ATOM 658 C CA . PRO A 1 84 ? -7.101 -4.083 -6.164 1.00 94.44 84 PRO A CA 1
ATOM 659 C C . PRO A 1 84 ? -5.762 -3.454 -6.562 1.00 94.44 84 PRO A C 1
ATOM 661 O O . PRO A 1 84 ? -4.988 -3.026 -5.705 1.00 94.44 84 PRO A O 1
ATOM 664 N N . VAL A 1 85 ? -5.527 -3.348 -7.873 1.00 92.50 85 VAL A N 1
ATOM 665 C CA . VAL A 1 85 ? -4.362 -2.664 -8.450 1.00 92.50 85 VAL A CA 1
ATOM 666 C C . VAL A 1 85 ? -4.826 -1.540 -9.372 1.00 92.50 85 VAL A C 1
ATOM 668 O O . VAL A 1 85 ? -5.581 -1.782 -10.314 1.00 92.50 85 VAL A O 1
ATOM 671 N N . VAL A 1 86 ? -4.345 -0.326 -9.117 1.00 90.75 86 VAL A N 1
ATOM 672 C CA . VAL A 1 86 ? -4.637 0.891 -9.884 1.00 90.75 86 VAL A CA 1
ATOM 673 C C . VAL A 1 86 ? -3.402 1.301 -10.684 1.00 90.75 86 VAL A C 1
ATOM 675 O O . VAL A 1 86 ? -2.276 1.227 -10.195 1.00 90.75 86 VAL A O 1
ATOM 678 N N . PHE A 1 87 ? -3.606 1.724 -11.931 1.00 86.88 87 PHE A N 1
ATOM 679 C CA . PHE A 1 87 ? -2.524 2.114 -12.833 1.00 86.88 87 PHE A CA 1
ATOM 680 C C . PHE A 1 87 ? -2.212 3.608 -12.766 1.00 86.88 87 PHE A C 1
ATOM 682 O O . PHE A 1 87 ? -3.120 4.411 -12.944 1.00 86.88 87 PHE A O 1
ATOM 689 N N . GLY A 1 88 ? -0.921 3.947 -12.702 1.00 72.00 88 GLY A N 1
ATOM 690 C CA . GLY A 1 88 ? -0.397 5.264 -13.0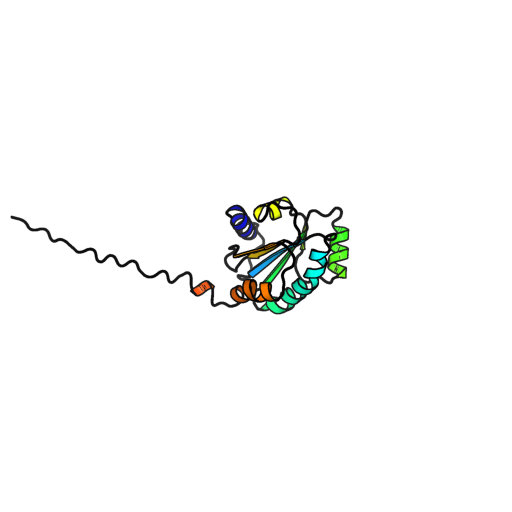82 1.00 72.00 88 GLY A CA 1
ATOM 691 C C . GLY A 1 88 ? -0.567 6.332 -12.007 1.00 72.00 88 GLY A C 1
ATOM 692 O O . GLY A 1 88 ? -1.625 6.937 -11.890 1.00 72.00 88 GLY A O 1
ATOM 693 N N . ALA A 1 89 ? 0.499 6.575 -11.245 1.00 66.69 89 ALA A N 1
ATOM 694 C CA . ALA A 1 89 ? 0.412 7.395 -10.042 1.00 66.69 89 ALA A CA 1
ATOM 695 C C . ALA A 1 89 ? 1.647 8.244 -9.749 1.00 66.69 89 ALA A C 1
ATOM 697 O O . ALA A 1 89 ? 1.960 8.460 -8.580 1.00 66.69 89 ALA A O 1
ATOM 698 N N . LYS A 1 90 ? 2.374 8.724 -10.765 1.00 71.31 90 LYS A N 1
ATOM 699 C CA . LYS A 1 90 ? 3.538 9.583 -10.491 1.00 71.31 90 LYS A CA 1
ATOM 700 C C . LYS A 1 90 ? 3.094 10.851 -9.750 1.00 71.31 90 LYS A C 1
ATOM 702 O O . LYS A 1 90 ? 3.654 11.198 -8.715 1.00 71.31 90 LYS A O 1
ATOM 707 N N . GLU A 1 91 ? 2.013 11.459 -10.218 1.00 77.12 91 GLU A N 1
ATOM 708 C CA . GLU A 1 91 ? 1.401 12.662 -9.661 1.00 77.12 91 GLU A CA 1
ATOM 709 C C . GLU A 1 91 ? 0.728 12.368 -8.316 1.00 77.12 91 GLU A C 1
ATOM 711 O O . GLU A 1 91 ? 0.841 13.152 -7.380 1.00 77.12 91 GLU A O 1
ATOM 716 N N . THR A 1 92 ? 0.069 11.211 -8.187 1.00 75.38 92 THR A N 1
ATOM 717 C CA . THR A 1 92 ? -0.578 10.796 -6.935 1.00 75.38 92 THR A CA 1
ATOM 718 C C . THR A 1 92 ? 0.437 10.481 -5.839 1.00 75.38 92 THR A C 1
ATOM 720 O O . THR A 1 92 ? 0.243 10.909 -4.705 1.00 75.38 92 THR A O 1
ATOM 723 N N . LYS A 1 93 ? 1.535 9.780 -6.157 1.00 81.94 93 LYS A N 1
ATOM 724 C CA . LYS A 1 93 ? 2.633 9.526 -5.213 1.00 81.94 93 LYS A CA 1
ATOM 725 C C . LYS A 1 93 ? 3.219 10.850 -4.724 1.00 81.94 93 LYS A C 1
ATOM 727 O O . LYS A 1 93 ? 3.420 11.014 -3.523 1.00 81.94 93 LYS A O 1
ATOM 732 N N . ALA A 1 94 ? 3.412 11.807 -5.634 1.00 82.00 94 ALA A N 1
ATOM 733 C CA . ALA A 1 94 ? 3.950 13.126 -5.314 1.00 82.00 94 ALA A CA 1
ATOM 734 C C . ALA A 1 94 ? 3.101 13.918 -4.297 1.00 82.00 94 ALA A C 1
ATOM 736 O O . ALA A 1 94 ? 3.619 14.829 -3.657 1.00 82.00 94 ALA A O 1
ATOM 737 N N . LEU A 1 95 ? 1.825 13.560 -4.084 1.00 77.56 95 LEU A N 1
ATOM 738 C CA . LEU A 1 95 ? 0.986 14.161 -3.034 1.00 77.56 95 LEU A CA 1
ATOM 739 C C . LEU A 1 95 ? 1.413 13.754 -1.612 1.00 77.56 95 LEU A C 1
ATOM 741 O O . LEU A 1 95 ? 1.060 14.447 -0.651 1.00 77.56 95 LEU A O 1
ATOM 745 N N . PHE A 1 96 ? 2.121 12.630 -1.484 1.00 74.50 96 PHE A N 1
ATOM 746 C CA . PHE A 1 96 ? 2.569 12.049 -0.216 1.00 74.50 96 PHE A CA 1
ATOM 747 C C . PHE A 1 96 ? 4.080 12.173 -0.035 1.00 74.50 96 PHE A C 1
ATOM 749 O O . PHE A 1 96 ? 4.531 12.486 1.061 1.00 74.50 96 PHE A O 1
ATOM 756 N N . ASP A 1 97 ? 4.843 11.962 -1.107 1.00 78.00 97 ASP A N 1
ATOM 757 C CA . ASP A 1 97 ? 6.297 12.075 -1.111 1.00 78.00 97 ASP A CA 1
ATOM 758 C C . ASP A 1 97 ? 6.805 12.429 -2.515 1.00 78.00 97 ASP A C 1
ATOM 760 O O . ASP A 1 97 ? 6.503 11.727 -3.487 1.00 78.00 97 ASP A O 1
ATOM 764 N N . SER A 1 98 ? 7.602 13.496 -2.613 1.00 75.69 98 SER A N 1
ATOM 765 C CA . SER A 1 98 ? 8.164 14.000 -3.872 1.00 75.69 98 SER A CA 1
ATOM 766 C C . SER A 1 98 ? 9.392 13.229 -4.362 1.00 75.69 98 SER A C 1
ATOM 768 O O . SER A 1 98 ? 9.871 13.503 -5.460 1.00 75.69 98 SER A O 1
ATOM 770 N N . GLY A 1 99 ? 9.923 12.290 -3.572 1.00 74.50 99 GLY A N 1
ATOM 771 C CA . GLY A 1 99 ? 11.035 11.439 -3.980 1.00 74.50 99 GLY A CA 1
ATOM 772 C C . GLY A 1 99 ? 10.640 10.433 -5.066 1.00 74.50 99 GLY A C 1
ATOM 773 O O . GLY A 1 99 ? 9.467 10.258 -5.394 1.00 74.50 99 GLY A O 1
ATOM 774 N N . GLU A 1 100 ? 11.616 9.716 -5.616 1.00 73.88 100 GLU A N 1
ATOM 775 C CA . GLU A 1 100 ? 11.363 8.601 -6.548 1.00 73.88 100 GLU A CA 1
ATOM 776 C C . GLU A 1 100 ? 11.495 7.223 -5.879 1.00 73.88 100 GLU A C 1
ATOM 778 O O . GLU A 1 100 ? 11.337 6.195 -6.534 1.00 73.88 100 GLU A O 1
ATOM 783 N N . ALA A 1 101 ? 11.739 7.192 -4.564 1.00 83.44 101 ALA A N 1
ATOM 784 C CA . ALA A 1 101 ? 11.909 5.959 -3.811 1.00 83.44 101 ALA A CA 1
ATOM 785 C C . ALA A 1 101 ? 10.631 5.105 -3.816 1.00 83.44 101 ALA A C 1
ATOM 787 O O . ALA A 1 101 ? 9.513 5.605 -3.647 1.00 83.44 101 ALA A O 1
ATOM 788 N N . LEU A 1 102 ? 10.829 3.802 -4.009 1.00 88.44 102 LEU A N 1
ATOM 789 C CA . LEU A 1 102 ? 9.808 2.766 -3.946 1.00 88.44 102 LEU A CA 1
ATOM 790 C C . LEU A 1 102 ? 10.351 1.568 -3.142 1.00 88.44 102 LEU A C 1
ATOM 792 O O . LEU A 1 102 ? 11.549 1.283 -3.226 1.00 88.44 102 LEU A O 1
ATOM 796 N N . PRO A 1 103 ? 9.486 0.817 -2.443 1.00 93.31 103 PRO A N 1
ATOM 797 C CA . PRO A 1 103 ? 8.054 1.074 -2.284 1.00 93.31 103 PRO A CA 1
ATOM 798 C C . PRO A 1 103 ? 7.767 2.260 -1.349 1.00 93.31 103 PRO A C 1
ATOM 800 O O . PRO A 1 103 ? 8.634 2.720 -0.608 1.00 93.31 103 PRO A O 1
ATOM 803 N N . LEU A 1 104 ? 6.547 2.786 -1.435 1.00 93.88 104 LEU A N 1
ATOM 804 C CA . LEU A 1 104 ? 6.014 3.792 -0.515 1.00 93.88 104 LEU A CA 1
ATOM 805 C C . LEU A 1 104 ? 4.627 3.330 -0.089 1.00 93.88 104 LEU A C 1
ATOM 807 O O . LEU A 1 104 ? 3.781 3.099 -0.947 1.00 93.88 104 LEU A O 1
ATOM 811 N N . SER A 1 105 ? 4.367 3.251 1.205 1.00 94.56 105 SER A N 1
ATOM 812 C CA . SER A 1 105 ? 3.072 2.827 1.726 1.00 94.56 105 SER A CA 1
ATOM 813 C C . SER A 1 105 ? 2.439 3.934 2.559 1.00 94.56 105 SER A C 1
ATOM 815 O O . SER A 1 105 ? 3.088 4.537 3.404 1.00 94.56 105 SER A O 1
ATOM 817 N N . VAL A 1 106 ? 1.162 4.217 2.321 1.00 94.06 106 VAL A N 1
ATOM 818 C CA . VAL A 1 106 ? 0.388 5.233 3.043 1.00 94.06 106 VAL A CA 1
ATOM 819 C C . VAL A 1 106 ? -0.720 4.544 3.821 1.00 94.06 106 VAL A C 1
ATOM 821 O O . VAL A 1 106 ? -1.517 3.798 3.249 1.00 94.06 106 VAL A O 1
ATOM 824 N N . ILE A 1 107 ? -0.784 4.823 5.119 1.00 95.12 107 ILE A N 1
ATOM 825 C CA . ILE A 1 107 ? -1.800 4.285 6.020 1.00 95.12 107 ILE A CA 1
ATOM 826 C C . ILE A 1 107 ? -2.892 5.335 6.191 1.00 95.12 107 ILE A C 1
ATOM 828 O O . ILE A 1 107 ? -2.638 6.447 6.661 1.00 95.12 107 ILE A O 1
ATOM 832 N N . ILE A 1 108 ? -4.112 4.981 5.804 1.00 92.12 108 ILE A N 1
ATOM 833 C CA . ILE A 1 108 ? -5.292 5.838 5.883 1.00 92.12 108 ILE A CA 1
ATOM 834 C C . ILE A 1 108 ? -6.292 5.163 6.812 1.00 92.12 108 ILE A C 1
ATOM 836 O O . ILE A 1 108 ? -6.617 3.990 6.639 1.00 92.12 108 ILE A O 1
ATOM 840 N N . ASP A 1 109 ? -6.776 5.888 7.808 1.00 91.00 109 ASP A N 1
ATOM 841 C CA . ASP A 1 109 ? -7.766 5.348 8.729 1.00 91.00 109 ASP A CA 1
ATOM 842 C C . ASP A 1 109 ? -9.179 5.286 8.122 1.00 91.00 109 ASP A C 1
ATOM 844 O O . ASP A 1 109 ? -9.446 5.685 6.988 1.00 91.00 109 ASP A O 1
ATOM 848 N N . ARG A 1 110 ? -10.113 4.820 8.948 1.00 89.31 110 ARG A N 1
ATOM 849 C CA . ARG A 1 110 ? -11.537 4.685 8.636 1.00 89.31 110 ARG A CA 1
ATOM 850 C C . ARG A 1 110 ? -12.255 6.010 8.344 1.00 89.31 110 ARG A C 1
ATOM 852 O O . ARG A 1 110 ? -13.326 5.993 7.742 1.00 89.31 110 ARG A O 1
ATOM 859 N N . GLU A 1 111 ? -11.690 7.134 8.776 1.00 85.69 111 GLU A N 1
ATOM 860 C CA . GLU A 1 111 ? -12.207 8.494 8.576 1.00 85.69 111 GLU A CA 1
ATOM 861 C C . GLU A 1 111 ? -11.627 9.139 7.302 1.00 85.69 111 GLU A C 1
ATOM 863 O O . GLU A 1 111 ? -12.016 10.248 6.933 1.00 85.69 111 GLU A O 1
ATOM 868 N N . GLY A 1 112 ? -10.698 8.462 6.617 1.00 85.19 112 GLY A N 1
ATOM 869 C CA . GLY A 1 112 ? -9.995 8.997 5.454 1.00 85.19 112 GLY A CA 1
ATOM 870 C C . GLY A 1 112 ? -8.806 9.895 5.814 1.00 85.19 112 GLY A C 1
ATOM 871 O O . GLY A 1 112 ? -8.296 10.616 4.956 1.00 85.19 112 GLY A O 1
ATOM 872 N N . ASN A 1 113 ? -8.345 9.881 7.064 1.00 87.50 113 ASN A N 1
ATOM 873 C CA . ASN A 1 113 ? -7.170 10.627 7.490 1.00 87.50 113 ASN A CA 1
ATOM 874 C C . ASN A 1 113 ? -5.905 9.796 7.277 1.00 87.50 113 ASN A C 1
ATOM 876 O O . ASN A 1 113 ? -5.829 8.635 7.676 1.00 87.50 113 ASN A O 1
ATOM 880 N N . VAL A 1 114 ? -4.876 10.417 6.700 1.00 90.00 114 VAL A N 1
ATOM 881 C CA . VAL A 1 114 ? -3.540 9.815 6.630 1.00 90.00 114 VAL A CA 1
ATOM 882 C C . VAL A 1 114 ? -2.944 9.787 8.029 1.00 90.00 114 VAL A C 1
ATOM 884 O O . VAL A 1 114 ? -2.833 10.830 8.676 1.00 90.00 114 VAL A O 1
ATOM 887 N N . ARG A 1 115 ? -2.579 8.593 8.490 1.00 93.38 115 ARG A N 1
ATOM 888 C CA . ARG A 1 115 ? -1.971 8.367 9.803 1.00 93.38 115 ARG A CA 1
ATOM 889 C C . ARG A 1 115 ? -0.465 8.210 9.718 1.00 93.38 115 ARG A C 1
ATOM 891 O O . ARG A 1 115 ? 0.217 8.705 10.605 1.00 93.38 115 ARG A O 1
ATOM 898 N N . ASP A 1 116 ? 0.031 7.591 8.651 1.00 93.25 116 ASP A N 1
ATOM 899 C CA . ASP A 1 116 ? 1.466 7.416 8.448 1.00 93.25 116 ASP A CA 1
ATOM 900 C C . ASP A 1 116 ? 1.825 7.240 6.962 1.00 93.25 116 ASP A C 1
ATOM 902 O O . ASP A 1 116 ? 0.969 6.916 6.129 1.00 93.25 116 ASP A O 1
ATOM 906 N N . VAL A 1 117 ? 3.102 7.458 6.650 1.00 92.62 117 VAL A N 1
ATOM 907 C CA . VAL A 1 117 ? 3.736 7.237 5.350 1.00 92.62 117 VAL A CA 1
ATOM 908 C C . VAL A 1 117 ? 5.072 6.528 5.581 1.00 92.62 117 VAL A C 1
ATOM 910 O O . VAL A 1 117 ? 5.977 7.079 6.199 1.00 92.62 117 VAL A O 1
ATOM 913 N N . ILE A 1 118 ? 5.207 5.318 5.047 1.00 93.06 118 ILE A N 1
ATOM 914 C CA . ILE A 1 118 ? 6.386 4.463 5.196 1.00 93.06 118 ILE A CA 1
ATOM 915 C C . ILE A 1 118 ? 7.132 4.427 3.865 1.00 93.06 118 ILE A C 1
ATOM 917 O O . ILE A 1 118 ? 6.546 4.114 2.827 1.00 93.06 118 ILE A O 1
ATOM 921 N N . GLN A 1 119 ? 8.422 4.756 3.894 1.00 92.25 119 GLN A N 1
ATOM 922 C CA . GLN A 1 119 ? 9.322 4.618 2.752 1.00 92.25 119 GLN A CA 1
ATOM 923 C C . GLN A 1 119 ? 10.102 3.309 2.881 1.00 92.25 119 GLN A C 1
ATOM 925 O O . GLN A 1 119 ? 10.715 3.061 3.915 1.00 92.25 119 GLN A O 1
ATOM 930 N N . GLY A 1 120 ? 10.118 2.499 1.823 1.00 92.12 120 GLY A N 1
ATOM 931 C CA . GLY A 1 120 ? 10.718 1.168 1.852 1.00 92.12 120 GLY A CA 1
ATOM 932 C C . GLY A 1 120 ? 9.728 0.069 2.243 1.00 92.12 120 GLY A C 1
ATOM 933 O O . GLY A 1 120 ? 8.517 0.282 2.285 1.00 92.12 120 GLY A O 1
ATOM 934 N N . ILE A 1 121 ? 10.263 -1.138 2.440 1.00 94.12 121 ILE A N 1
ATOM 935 C CA . ILE A 1 121 ? 9.484 -2.338 2.772 1.00 94.12 121 ILE A CA 1
ATOM 936 C C . ILE A 1 121 ? 8.841 -2.149 4.145 1.00 94.12 121 ILE A C 1
ATOM 938 O O . ILE A 1 121 ? 9.539 -1.803 5.094 1.00 94.12 121 ILE A O 1
ATOM 942 N N . ILE A 1 122 ? 7.544 -2.437 4.262 1.00 95.62 122 ILE A N 1
ATOM 943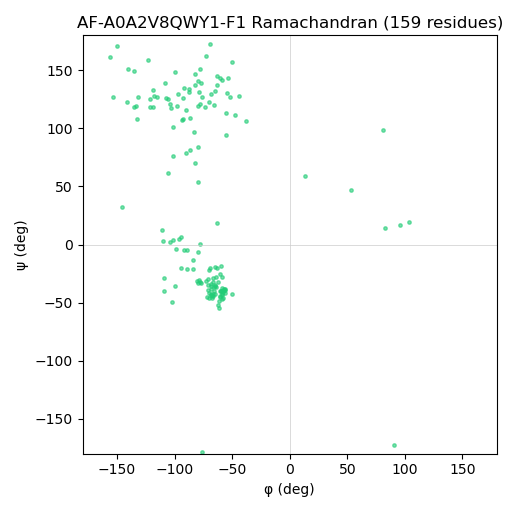 C CA . ILE A 1 122 ? 6.897 -2.530 5.571 1.00 95.62 122 ILE A CA 1
ATOM 944 C C . ILE A 1 122 ? 7.350 -3.822 6.248 1.00 95.62 122 ILE A C 1
ATOM 946 O O . ILE A 1 122 ? 7.079 -4.914 5.748 1.00 95.62 122 ILE A O 1
ATOM 950 N N . LEU A 1 123 ? 8.006 -3.697 7.399 1.00 94.56 123 LEU A N 1
ATOM 951 C CA . LEU A 1 123 ? 8.322 -4.844 8.246 1.00 94.56 123 LEU A CA 1
ATOM 952 C C . LEU A 1 123 ? 7.081 -5.297 9.039 1.00 94.56 123 LEU A C 1
ATOM 954 O O . LEU A 1 123 ? 6.227 -4.461 9.352 1.00 94.56 123 LEU A O 1
ATOM 958 N N . PRO A 1 124 ? 6.959 -6.589 9.398 1.00 93.38 124 PRO A N 1
ATOM 959 C CA . PRO A 1 124 ? 5.846 -7.087 10.209 1.00 93.38 124 PRO A CA 1
ATOM 960 C C . PRO A 1 124 ? 5.599 -6.274 11.480 1.00 93.38 124 PRO A C 1
ATOM 962 O O . PRO A 1 124 ? 4.462 -5.911 11.765 1.00 93.38 124 PRO A O 1
ATOM 965 N N . GLU A 1 125 ? 6.664 -5.893 12.178 1.00 93.44 125 GLU A N 1
ATOM 966 C CA . GLU A 1 125 ? 6.586 -5.124 13.417 1.00 93.44 125 GLU A CA 1
ATOM 967 C C . GLU A 1 125 ? 6.028 -3.713 13.171 1.00 93.44 125 GLU A C 1
ATOM 969 O O . GLU A 1 125 ? 5.260 -3.191 13.978 1.00 93.44 125 GLU A O 1
ATOM 974 N N . GLU A 1 126 ? 6.364 -3.087 12.036 1.00 93.12 126 GLU A N 1
ATOM 975 C CA . GLU A 1 126 ? 5.788 -1.793 11.659 1.00 93.12 126 GLU A CA 1
ATOM 976 C C . GLU A 1 126 ? 4.305 -1.912 11.312 1.00 93.12 126 GLU A C 1
ATOM 978 O O . GLU A 1 126 ? 3.519 -1.029 11.662 1.00 93.12 126 GLU A O 1
ATOM 983 N N . PHE A 1 127 ? 3.904 -2.995 10.641 1.00 95.44 127 PHE A N 1
ATOM 984 C CA . PHE A 1 127 ? 2.498 -3.256 10.352 1.00 95.44 127 PHE A CA 1
ATOM 985 C C . PHE A 1 127 ? 1.690 -3.417 11.647 1.00 95.44 127 PHE A C 1
ATOM 987 O O . PHE A 1 127 ? 0.662 -2.757 11.817 1.00 95.44 127 PHE A O 1
ATOM 994 N N . GLU A 1 128 ? 2.184 -4.233 12.577 1.00 93.31 128 GLU A N 1
ATOM 995 C CA . GLU A 1 128 ? 1.570 -4.463 13.889 1.00 93.31 128 GLU A CA 1
ATOM 996 C C . GLU A 1 128 ? 1.452 -3.167 14.700 1.00 93.31 128 GLU A C 1
ATOM 998 O O . GLU A 1 128 ? 0.427 -2.902 15.319 1.00 93.31 128 GLU A O 1
ATOM 1003 N N . GLN A 1 129 ? 2.461 -2.296 14.652 1.00 94.31 129 GLN A N 1
ATOM 1004 C CA . GLN A 1 129 ? 2.443 -1.040 15.407 1.00 94.31 129 GLN A CA 1
ATOM 1005 C C . GLN A 1 129 ? 1.568 0.048 14.778 1.00 94.31 129 GLN A C 1
ATOM 1007 O O . GLN A 1 129 ? 1.009 0.878 15.498 1.00 94.31 129 GLN A O 1
ATOM 1012 N N . LYS A 1 130 ? 1.471 0.096 13.444 1.00 94.19 130 LYS A N 1
ATOM 1013 C CA . LYS A 1 130 ? 0.887 1.246 12.729 1.00 94.19 130 LYS A CA 1
ATOM 1014 C C . LYS A 1 130 ? -0.472 0.961 12.101 1.00 94.19 130 LYS A C 1
ATOM 1016 O O . LYS A 1 130 ? -1.272 1.884 11.953 1.00 94.19 130 LYS A O 1
ATOM 1021 N N . VAL A 1 131 ? -0.746 -0.286 11.716 1.00 94.38 131 VAL A N 1
ATOM 1022 C CA . VAL A 1 131 ? -1.981 -0.669 11.014 1.00 94.38 131 VAL A CA 1
ATOM 1023 C C . VAL A 1 131 ? -2.968 -1.345 11.956 1.00 94.38 131 VAL A C 1
ATOM 1025 O O . VAL A 1 131 ? -4.128 -0.933 11.998 1.00 94.38 131 VAL A O 1
ATOM 1028 N N . GLU A 1 132 ? -2.537 -2.342 12.729 1.00 93.12 132 GLU A N 1
ATOM 1029 C CA . GLU A 1 132 ? -3.445 -3.099 13.605 1.00 93.12 132 GLU A CA 1
ATOM 1030 C C . GLU A 1 132 ? -4.229 -2.235 14.606 1.00 93.12 132 GLU A C 1
ATOM 1032 O O . GLU A 1 132 ? -5.448 -2.413 14.699 1.00 93.12 132 GLU A O 1
ATOM 1037 N N . PRO A 1 133 ? -3.640 -1.214 15.262 1.00 93.25 133 PRO A N 1
ATOM 1038 C CA . PRO A 1 133 ? -4.382 -0.378 16.205 1.00 93.25 133 PRO A CA 1
ATOM 1039 C C . PRO A 1 133 ? -5.501 0.442 15.553 1.00 93.25 133 PRO A C 1
ATOM 1041 O O . PRO A 1 133 ? -6.403 0.915 16.243 1.00 93.25 133 PRO A O 1
ATOM 1044 N N . LEU A 1 134 ? -5.449 0.639 14.230 1.00 90.69 134 LEU A N 1
ATOM 1045 C CA . LEU A 1 134 ? -6.496 1.320 13.464 1.00 90.69 134 LEU A CA 1
ATOM 1046 C C . LEU A 1 134 ? -7.635 0.368 13.070 1.00 90.69 134 LEU A C 1
ATOM 1048 O O . LEU A 1 134 ? -8.738 0.816 12.737 1.00 90.69 134 LEU A O 1
ATOM 1052 N N . LEU A 1 135 ? -7.369 -0.940 13.067 1.00 89.12 135 LEU A N 1
ATOM 1053 C CA . LEU A 1 135 ? -8.362 -1.980 12.815 1.00 89.12 135 LEU A CA 1
ATOM 1054 C C . LEU A 1 135 ? -9.202 -2.244 14.066 1.00 89.12 135 LEU A C 1
ATOM 1056 O O . LEU A 1 135 ? -10.409 -2.467 13.945 1.00 89.12 135 LEU A O 1
ATOM 1060 N N . ASP A 1 136 ? -8.599 -2.116 15.246 1.00 78.00 136 ASP A N 1
ATOM 1061 C CA . ASP A 1 136 ? -9.290 -2.229 16.522 1.00 78.00 136 ASP A CA 1
ATOM 1062 C C . ASP A 1 136 ? -10.067 -0.946 16.858 1.00 78.00 136 ASP A C 1
ATOM 1064 O O . ASP A 1 136 ? -9.527 0.151 16.998 1.00 78.00 136 ASP A O 1
ATOM 1068 N N . ASN A 1 137 ? -11.383 -1.084 17.034 1.00 56.66 137 ASN A N 1
ATOM 1069 C CA . ASN A 1 137 ? -12.354 0.005 17.224 1.00 56.66 137 ASN A CA 1
ATOM 1070 C C . ASN A 1 137 ? -12.173 0.873 18.499 1.00 56.66 137 ASN A C 1
ATOM 1072 O O . ASN A 1 137 ? -13.105 1.571 18.898 1.00 56.66 137 ASN A O 1
ATOM 1076 N N . LYS A 1 138 ? -11.012 0.883 19.163 1.00 44.16 138 LYS A N 1
ATOM 1077 C CA . LYS A 1 138 ? -10.771 1.719 20.355 1.00 44.16 138 LYS A CA 1
ATOM 1078 C C . LYS A 1 138 ? -10.234 3.122 20.043 1.00 44.16 138 LYS A C 1
ATOM 1080 O O . LYS A 1 138 ? -10.402 4.011 20.878 1.00 44.16 138 LYS A O 1
ATOM 1085 N N . ALA A 1 139 ? -9.637 3.360 18.871 1.00 42.28 139 ALA A N 1
ATOM 1086 C CA . ALA A 1 139 ? -8.972 4.638 18.574 1.00 42.28 139 ALA A CA 1
ATOM 1087 C C . ALA A 1 139 ? -9.936 5.780 18.181 1.00 42.28 139 ALA A C 1
ATOM 1089 O O . ALA A 1 139 ? -9.687 6.939 18.515 1.00 42.28 139 ALA A O 1
ATOM 1090 N N . ALA A 1 140 ? -11.075 5.469 17.550 1.00 45.16 140 ALA A N 1
ATOM 1091 C CA . ALA A 1 140 ? -12.074 6.475 17.159 1.00 45.16 140 ALA A CA 1
ATOM 1092 C C . ALA A 1 140 ? -12.807 7.105 18.367 1.00 45.16 140 ALA A C 1
ATOM 1094 O O . ALA A 1 140 ? -13.336 8.209 18.273 1.00 45.16 140 ALA A O 1
ATOM 1095 N N . GLY A 1 141 ? -12.796 6.442 19.531 1.00 34.44 141 GLY A N 1
ATOM 1096 C CA . GLY A 1 141 ? -13.443 6.931 20.754 1.00 34.44 141 GLY A CA 1
ATOM 1097 C C . GLY A 1 141 ? -12.612 7.907 21.595 1.00 34.44 141 GLY A C 1
ATOM 1098 O O . GLY A 1 141 ? -13.161 8.555 22.480 1.00 34.44 141 GLY A O 1
ATOM 1099 N N . GLN A 1 142 ? -11.303 8.047 21.347 1.00 42.47 142 GLN A N 1
ATOM 1100 C CA . GLN A 1 142 ? -10.407 8.809 22.240 1.00 42.47 142 GLN A CA 1
ATOM 1101 C C . GLN A 1 142 ? -10.109 10.238 21.772 1.00 42.47 142 GLN A C 1
ATOM 1103 O O . GLN A 1 142 ? -9.472 11.007 22.487 1.00 42.47 142 GLN A O 1
ATOM 1108 N N . ARG A 1 143 ? -10.606 10.641 20.598 1.00 44.03 143 ARG A N 1
ATOM 1109 C CA . ARG A 1 143 ? -10.411 12.002 20.074 1.00 44.03 143 ARG A CA 1
ATOM 1110 C C . ARG A 1 143 ? -11.576 12.957 20.365 1.00 44.03 143 ARG A C 1
ATOM 1112 O O . ARG A 1 143 ? -11.535 14.107 19.935 1.00 44.03 143 ARG A O 1
ATOM 1119 N N . MET A 1 144 ? -12.574 12.500 21.130 1.00 44.56 144 MET A N 1
ATOM 1120 C CA . MET A 1 144 ? -13.757 13.277 21.532 1.00 44.56 144 MET A CA 1
ATOM 1121 C C . MET A 1 144 ? -13.803 13.647 23.025 1.00 44.56 144 MET A C 1
ATOM 1123 O O . MET A 1 144 ? -14.730 14.321 23.459 1.00 44.56 144 MET A O 1
ATOM 1127 N N . SER A 1 145 ? -12.780 13.300 23.807 1.00 38.91 145 SER A N 1
ATOM 1128 C CA . SER A 1 145 ? -12.626 13.700 25.212 1.00 38.91 145 SER A CA 1
ATOM 1129 C C . SER A 1 145 ? -11.544 14.773 25.359 1.00 38.91 145 SER A C 1
ATOM 1131 O O . SER A 1 145 ? -10.538 14.609 26.044 1.00 38.91 145 SER A O 1
ATOM 1133 N N . ARG A 1 146 ? -11.759 15.925 24.713 1.00 33.94 146 ARG A N 1
ATOM 1134 C CA . ARG A 1 146 ? -11.083 17.164 25.117 1.00 33.94 146 ARG A CA 1
ATOM 1135 C C . ARG A 1 146 ? -11.844 17.703 26.338 1.00 33.94 146 ARG A C 1
ATOM 1137 O O . ARG A 1 146 ? -13.040 17.954 26.197 1.00 33.94 146 ARG A O 1
ATOM 1144 N N . PRO A 1 147 ? -11.227 17.846 27.524 1.00 38.84 147 PRO A N 1
ATOM 1145 C CA . PRO A 1 147 ? -11.958 18.231 28.725 1.00 38.84 147 PRO A CA 1
ATOM 1146 C C . PRO A 1 147 ? -12.569 19.632 28.594 1.00 38.84 147 PRO A 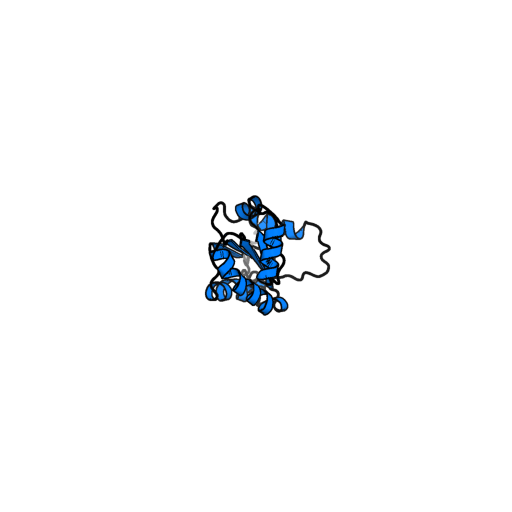C 1
ATOM 1148 O O . PRO A 1 147 ? -12.016 20.528 27.948 1.00 38.84 147 PRO A O 1
ATOM 1151 N N . ALA A 1 148 ? -13.744 19.774 29.208 1.00 45.59 148 ALA A N 1
ATOM 1152 C CA . ALA A 1 148 ? -14.576 20.964 29.229 1.00 45.59 148 ALA A CA 1
ATOM 1153 C C . ALA A 1 148 ? -13.790 22.207 29.670 1.00 45.59 148 ALA A C 1
ATOM 1155 O O . ALA A 1 148 ? -13.192 22.238 30.745 1.00 45.59 148 ALA A O 1
ATOM 1156 N N . ARG A 1 149 ? -13.843 23.273 28.864 1.00 41.41 149 ARG A N 1
ATOM 1157 C CA . ARG A 1 149 ? -13.452 24.607 29.323 1.00 41.41 149 ARG A CA 1
ATOM 1158 C C . ARG A 1 149 ? -14.660 25.198 30.050 1.00 41.41 149 ARG A C 1
ATOM 1160 O O . ARG A 1 149 ? -15.581 25.685 29.409 1.00 41.41 149 ARG A O 1
ATOM 1167 N N . ASN A 1 150 ? -14.665 25.074 31.373 1.00 47.78 150 ASN A N 1
ATOM 1168 C CA . ASN A 1 150 ? -15.630 25.689 32.281 1.00 47.78 150 ASN A CA 1
ATOM 1169 C C . ASN A 1 150 ? -15.477 27.226 32.257 1.00 47.78 150 ASN A C 1
ATOM 1171 O O . ASN A 1 150 ? -14.395 27.702 32.603 1.00 47.78 150 ASN A O 1
ATOM 1175 N N . PRO A 1 151 ? -16.499 28.022 31.895 1.00 44.38 151 PRO A N 1
ATOM 1176 C CA . PRO A 1 151 ? -16.493 29.454 32.127 1.00 44.38 151 PRO A CA 1
ATOM 1177 C C . PRO A 1 151 ? -17.358 29.769 33.354 1.00 44.38 151 PRO A C 1
ATOM 1179 O O . PRO A 1 151 ? -18.470 30.274 33.231 1.00 44.38 151 PRO A O 1
ATOM 1182 N N . GLN A 1 152 ? -16.845 29.503 34.556 1.00 51.44 152 GLN A N 1
ATOM 1183 C CA . GLN A 1 152 ? -17.283 30.263 35.727 1.00 51.44 152 GLN A CA 1
ATOM 1184 C C . GLN A 1 152 ? -16.417 31.518 35.828 1.00 51.44 152 GLN A C 1
ATOM 1186 O O . GLN A 1 152 ? -15.432 31.563 36.556 1.00 51.44 152 GLN A O 1
ATOM 1191 N N . ALA A 1 153 ? -16.781 32.530 35.041 1.00 47.59 153 ALA A N 1
ATOM 1192 C CA . ALA A 1 153 ? -16.375 33.908 35.277 1.00 47.59 153 ALA A CA 1
ATOM 1193 C C . ALA A 1 153 ? -17.585 34.635 35.874 1.00 47.59 153 ALA A C 1
ATOM 1195 O O . ALA A 1 153 ? -18.662 34.667 35.280 1.00 47.59 153 ALA A O 1
ATOM 1196 N N . GLY A 1 154 ? -17.407 35.116 37.102 1.00 39.53 154 GLY A N 1
ATOM 1197 C CA . GLY A 1 154 ? -18.456 35.607 37.981 1.00 39.53 154 GLY A CA 1
ATOM 1198 C C . GLY A 1 154 ? -19.269 36.775 37.429 1.00 39.53 154 GLY A C 1
ATOM 1199 O O . GLY A 1 154 ? -18.761 37.721 36.831 1.00 39.53 154 GLY A O 1
ATOM 12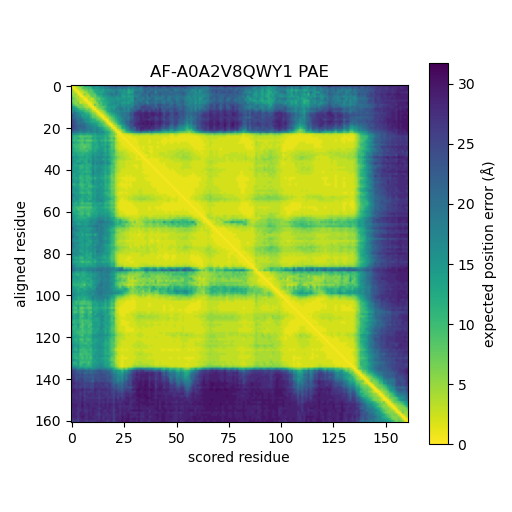00 N N . THR A 1 155 ? -20.559 36.707 37.729 1.00 44.41 155 THR A N 1
ATOM 1201 C CA . THR A 1 155 ? -21.505 37.818 37.766 1.00 44.41 155 THR A CA 1
ATOM 1202 C C . THR A 1 155 ? -21.011 38.918 38.709 1.00 44.41 155 THR A C 1
ATOM 1204 O O . THR A 1 155 ? -21.010 38.724 39.925 1.00 44.41 155 THR A O 1
ATOM 1207 N N . TRP A 1 156 ? -20.665 40.089 38.177 1.00 43.81 156 TRP A N 1
ATOM 1208 C CA . TRP A 1 156 ? -20.567 41.319 38.964 1.00 43.81 156 TRP A CA 1
ATOM 1209 C C . TRP A 1 156 ? -21.914 42.034 38.896 1.00 43.81 156 TRP A C 1
ATOM 1211 O O . TRP A 1 156 ? -22.330 42.520 37.846 1.00 43.81 156 TRP A O 1
ATOM 1221 N N . LYS A 1 157 ? -22.633 42.013 40.021 1.00 44.41 157 LYS A N 1
ATOM 1222 C CA . LYS A 1 157 ? -23.891 42.733 40.202 1.00 44.41 157 LYS A CA 1
ATOM 1223 C C . LYS A 1 157 ? -23.628 44.236 40.217 1.00 44.41 157 LYS A C 1
ATOM 1225 O O . LYS A 1 157 ? -22.809 44.729 40.985 1.00 44.41 157 LYS A O 1
ATOM 1230 N N . SER A 1 158 ? -24.407 44.924 39.399 1.00 43.62 158 SER A N 1
ATOM 1231 C CA . SER A 1 158 ? -24.747 46.337 39.469 1.00 43.62 158 SER A CA 1
ATOM 1232 C C . SER A 1 158 ? -25.089 46.762 40.900 1.00 43.62 158 SER A C 1
ATOM 1234 O O . SER A 1 158 ? -25.963 46.176 41.539 1.00 43.62 158 SER A O 1
ATOM 1236 N N . GLN A 1 159 ? -24.442 47.824 41.377 1.00 52.03 159 GLN A N 1
ATOM 1237 C CA . GLN A 1 159 ? -24.940 48.620 42.490 1.00 52.03 159 GLN A CA 1
ATOM 1238 C C . GLN A 1 159 ? -25.166 50.046 42.006 1.00 52.03 159 GLN A C 1
ATOM 1240 O O . GLN A 1 159 ? -24.257 50.727 41.541 1.00 52.03 159 GLN A O 1
ATOM 1245 N N . ALA A 1 160 ? -26.432 50.431 42.098 1.00 41.34 160 ALA A N 1
ATOM 1246 C CA . ALA A 1 160 ? -26.921 51.787 42.051 1.00 41.34 160 ALA A CA 1
ATOM 1247 C C . ALA A 1 160 ? -26.688 52.454 43.414 1.00 41.34 160 ALA A C 1
ATOM 1249 O O . ALA A 1 160 ? -27.069 51.883 44.441 1.00 41.34 160 ALA A O 1
ATOM 1250 N N . ARG A 1 161 ? -26.118 53.658 43.403 1.00 46.62 161 ARG A N 1
ATOM 1251 C CA . ARG A 1 161 ? -26.534 54.821 44.197 1.00 46.62 161 ARG A CA 1
ATOM 1252 C C . ARG A 1 161 ? -25.784 56.054 43.728 1.00 46.62 161 ARG A C 1
ATOM 1254 O O . ARG A 1 161 ? -24.575 55.915 43.457 1.00 46.62 161 ARG A O 1
#

Secondary structure (DSSP, 8-state):
-HHHHHHHHHHHHS----SS--S-EEEEEEE-TT-HHHHHHHHHHHHHHHHHTTTTEEEEEEE---S-HHHHHHHHHHTT--S-EEE--HHHHHTT--S--S-EEEEE-TTS-EEEEEESPPPHHHHHHHTHHHHSTTSTTSSS-PPP-------------

Sequence (161 aa):
MAAASSFARSCHGARHESSGVGSKVVLLNFWATWCPPCRAEMPDLVKWQRQYRSGGLQVIGVTYPPARRAEVRKFTRGIRINYPVVFGAKETKALFDSGEALPLSVIIDREGNVRDVIQGIILPEEFEQKVEPLLDNKAAGQRMSRPARNPQAGTWKSQAR

Nearest PDB structures (foldseek):
  4nmu-assembly2_B  TM=9.074E-01  e=2.765E-11  Bacillus anthracis
  2l5o-assembly1_A  TM=8.657E-01  e=1.082E-10  Neisseria meningitidis serogroup B
  3erw-assembly1_A  TM=8.289E-01  e=3.863E-09  Bacillus subtilis
  3kcm-assembly1_A  TM=8.192E-01  e=2.297E-09  Geobacter metallireducens GS-15
  2lja-assembly1_A  TM=7.417E-01  e=5.761E-07  Phocaeicola vulgatus ATCC 8482

Radius of gyration: 21.43 Å; Cα contacts (8 Å, |Δi|>4): 213; chains: 1; bounding box: 40×70×65 Å

pLDDT: mean 76.17, std 22.6, range [29.47, 97.0]

Me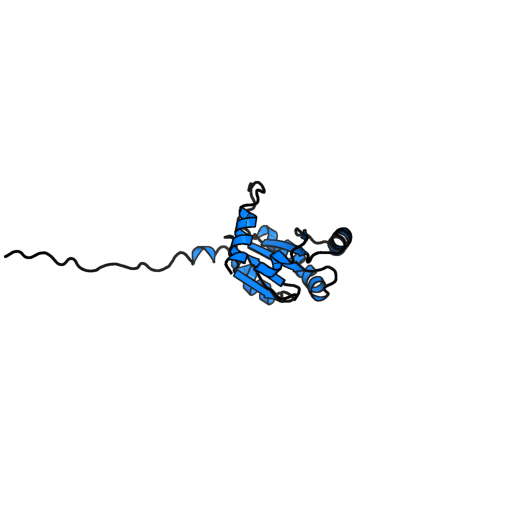an predicted aligned error: 12.08 Å

Foldseek 3Di:
DVLQLVVLVVVVVPDPPPPDLALAKEKEKEDEPPDVLRVVQQVVVQVCCVVCVVLRYAYEYEYAADPDPVSVVVSCVVSVRPHHYHHHDLPVVVSVPPDPADTKIWIAASVSDTPDIDGTHQDPVNCVVRPVVRSDPPPVPPVPPPDDPDPPPDDDDDDDD